Protein AF-A0A9D6MBE4-F1 (afdb_monomer_lite)

Radius of gyration: 19.75 Å; chains: 1; bounding box: 42×30×57 Å

pLDDT: mean 8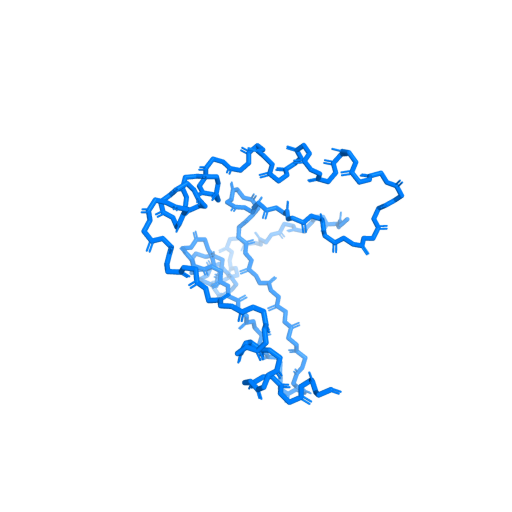3.2, std 11.36, range [54.0, 96.38]

Foldseek 3Di:
DDDDDDDPPPVVVVVVLVVQAPPWDWDADPVGDTDIDHDPVPDLDQDDDDDPDVVVSVVSQVVPPVNVVVVVVCVVVPDDDDPVVVCVVVVND

Sequence (93 aa):
MKTMTVSARAKTLNNLLKRARRTGLILQSADGQRFLLASLDDWEGFDVGAGDDFAREVELTVRNKKLMKFLAERRTHGKRVPLAKIKEQLGLN

Structure (mmCIF, N/CA/C/O backbone):
data_AF-A0A9D6MBE4-F1
#
_entry.id   AF-A0A9D6MBE4-F1
#
loop_
_atom_site.group_PDB
_atom_site.id
_atom_site.type_symbol
_atom_site.label_atom_id
_atom_site.label_alt_id
_atom_site.label_comp_id
_atom_site.label_asym_id
_atom_site.label_entity_id
_atom_site.label_seq_id
_atom_site.pdbx_PDB_ins_code
_atom_site.Cartn_x
_atom_site.Cartn_y
_atom_site.Cartn_z
_atom_site.occupancy
_atom_site.B_iso_or_equiv
_atom_site.auth_seq_id
_atom_site.auth_comp_id
_atom_site.auth_asym_id
_atom_site.auth_atom_id
_atom_site.pdbx_PDB_model_num
ATOM 1 N N . MET A 1 1 ? -10.697 11.280 -0.346 1.00 68.50 1 MET A N 1
ATOM 2 C CA . MET A 1 1 ? -10.874 10.159 0.611 1.00 68.50 1 MET A CA 1
ATOM 3 C C . MET A 1 1 ? -11.273 10.726 1.969 1.00 68.50 1 MET A C 1
ATOM 5 O O . MET A 1 1 ? -10.841 11.829 2.276 1.00 68.50 1 MET A O 1
ATOM 9 N N . LYS A 1 2 ? -12.110 10.031 2.753 1.00 81.38 2 LYS A N 1
ATOM 10 C CA . LYS A 1 2 ? -12.466 10.441 4.126 1.00 81.38 2 LYS A CA 1
ATOM 11 C C . LYS A 1 2 ? -11.652 9.625 5.130 1.00 81.38 2 LYS A C 1
ATOM 13 O O . LYS A 1 2 ? -11.579 8.407 4.993 1.00 81.38 2 LYS A O 1
ATOM 18 N N . THR A 1 3 ? -11.078 10.283 6.132 1.00 87.00 3 THR A N 1
ATOM 19 C CA . THR A 1 3 ? -10.339 9.615 7.212 1.00 87.00 3 THR A CA 1
ATOM 20 C C . THR A 1 3 ? -11.303 9.186 8.311 1.00 87.00 3 THR A C 1
ATOM 22 O O . THR A 1 3 ? -12.093 9.995 8.794 1.00 87.00 3 THR A O 1
ATOM 25 N N . MET A 1 4 ? -11.228 7.920 8.721 1.00 90.06 4 MET A N 1
ATOM 26 C CA . MET A 1 4 ? -11.969 7.389 9.865 1.00 90.06 4 MET A CA 1
ATOM 27 C C . MET A 1 4 ? -10.995 6.910 10.936 1.00 90.06 4 MET A C 1
ATOM 29 O O . MET A 1 4 ? -10.072 6.148 10.650 1.00 90.06 4 MET A O 1
ATOM 33 N N . THR A 1 5 ? -11.220 7.328 12.179 1.00 93.44 5 THR A N 1
ATOM 34 C CA . THR A 1 5 ? -10.389 6.908 13.309 1.00 93.44 5 THR A CA 1
ATOM 35 C C . THR A 1 5 ? -10.790 5.510 13.768 1.00 93.44 5 THR A C 1
ATOM 37 O O . THR A 1 5 ? -11.944 5.261 14.115 1.00 93.44 5 THR A O 1
ATOM 40 N N . VAL A 1 6 ? -9.826 4.592 13.809 1.00 92.31 6 VAL A N 1
ATOM 41 C CA . VAL A 1 6 ? -10.030 3.237 14.330 1.00 92.31 6 VAL A CA 1
ATOM 42 C C . VAL A 1 6 ? -9.811 3.224 15.841 1.00 92.31 6 VAL A C 1
ATOM 44 O O . VAL A 1 6 ? -8.781 3.671 16.341 1.00 92.31 6 VAL A O 1
ATOM 47 N N . SER A 1 7 ? -10.775 2.681 16.586 1.00 95.12 7 SER A N 1
ATOM 48 C CA . SER A 1 7 ? -10.657 2.517 18.038 1.00 95.12 7 SER A CA 1
ATOM 49 C C . SER A 1 7 ? -9.530 1.549 18.412 1.00 95.12 7 SER A C 1
ATOM 51 O O . SER A 1 7 ? -9.416 0.457 17.850 1.00 95.12 7 SER A O 1
ATOM 53 N N . ALA A 1 8 ? -8.767 1.872 19.460 1.00 92.06 8 ALA A N 1
ATOM 54 C CA . ALA A 1 8 ? -7.746 0.980 20.018 1.00 92.06 8 ALA A CA 1
ATOM 55 C C . ALA A 1 8 ? -8.317 -0.379 20.481 1.00 92.06 8 ALA A C 1
ATOM 57 O O . ALA A 1 8 ? -7.608 -1.387 20.494 1.00 92.06 8 ALA A O 1
ATOM 58 N N . ARG A 1 9 ? -9.617 -0.438 20.810 1.00 95.25 9 ARG A N 1
ATOM 59 C CA . ARG A 1 9 ? -10.298 -1.672 21.242 1.00 95.25 9 ARG A CA 1
ATOM 60 C C . ARG A 1 9 ? -10.601 -2.638 20.092 1.00 95.25 9 ARG A C 1
ATOM 62 O O . ARG A 1 9 ? -10.850 -3.814 20.347 1.00 95.25 9 ARG A O 1
ATOM 69 N N . ALA A 1 10 ? -10.543 -2.187 18.837 1.00 96.00 10 ALA A N 1
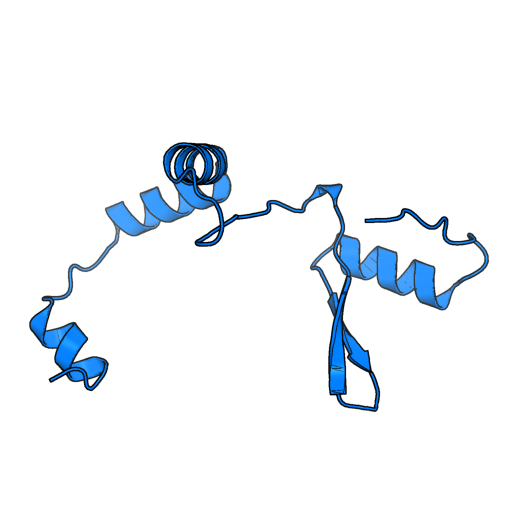ATOM 70 C CA . ALA A 1 10 ? -10.802 -3.015 17.660 1.00 96.00 10 ALA A CA 1
ATOM 71 C C . ALA A 1 10 ? -9.609 -3.940 17.350 1.00 96.00 10 ALA A C 1
ATOM 73 O O . ALA A 1 10 ? -8.862 -3.726 16.395 1.00 96.00 10 ALA A O 1
ATOM 74 N N . LYS A 1 11 ? -9.408 -4.975 18.178 1.00 95.25 11 LYS A N 1
ATOM 75 C CA . LYS A 1 11 ? -8.233 -5.869 18.127 1.00 95.25 11 LYS A CA 1
ATOM 76 C C . LYS A 1 11 ? -7.976 -6.443 16.730 1.00 95.25 11 LYS A C 1
ATOM 78 O O . LYS A 1 11 ? -6.843 -6.398 16.258 1.00 95.25 11 LYS A O 1
ATOM 83 N N . THR A 1 12 ? -9.018 -6.943 16.065 1.00 94.81 12 THR A N 1
ATOM 84 C CA . THR A 1 12 ? -8.914 -7.546 14.727 1.00 94.81 12 THR A CA 1
ATOM 85 C C . THR A 1 12 ? -8.414 -6.538 13.697 1.00 94.81 12 THR A C 1
ATOM 87 O O . THR A 1 12 ? -7.430 -6.802 13.009 1.00 94.81 12 THR A O 1
ATOM 90 N N . LEU A 1 13 ? -9.031 -5.355 13.644 1.00 93.50 13 LEU A N 1
ATOM 91 C CA . LEU A 1 13 ? -8.658 -4.316 12.687 1.00 93.50 13 LEU A CA 1
ATOM 92 C C . LEU A 1 13 ? -7.248 -3.782 12.967 1.00 93.50 13 LEU A C 1
ATOM 94 O O . LEU A 1 13 ? -6.439 -3.677 12.052 1.00 93.50 13 LEU A O 1
ATOM 98 N N . ASN A 1 14 ? -6.899 -3.559 14.235 1.00 95.12 14 ASN A N 1
ATOM 99 C CA . ASN A 1 14 ? -5.556 -3.119 14.618 1.00 95.12 14 ASN A CA 1
ATOM 100 C C . ASN A 1 14 ? -4.471 -4.155 14.275 1.00 95.12 14 ASN A C 1
ATOM 102 O O . ASN A 1 14 ? -3.362 -3.782 13.889 1.00 95.12 14 ASN A O 1
ATOM 106 N N . ASN A 1 15 ? -4.771 -5.453 14.362 1.00 94.31 15 ASN A N 1
ATOM 107 C CA . ASN A 1 15 ? -3.852 -6.498 13.908 1.00 94.31 15 ASN A CA 1
ATOM 108 C C . ASN A 1 15 ? -3.670 -6.494 12.383 1.00 94.31 15 ASN A C 1
ATOM 110 O O . ASN A 1 15 ? -2.543 -6.667 11.915 1.00 94.31 15 ASN A O 1
ATOM 114 N N . LEU A 1 16 ? -4.739 -6.264 11.613 1.00 94.31 16 LEU A N 1
ATOM 115 C CA . LEU A 1 16 ? -4.646 -6.105 10.159 1.00 94.31 16 LEU A CA 1
ATOM 116 C C . LEU A 1 16 ? -3.820 -4.870 9.783 1.00 94.31 16 LEU A C 1
ATOM 118 O O . LEU A 1 16 ? -2.910 -4.993 8.969 1.00 94.31 16 LEU A O 1
ATOM 122 N N . LEU A 1 17 ? -4.043 -3.725 10.436 1.00 93.31 17 LEU A N 1
ATOM 123 C CA . LEU A 1 17 ? -3.262 -2.500 10.216 1.00 93.31 17 LEU A CA 1
ATOM 124 C C . LEU A 1 17 ? -1.763 -2.718 10.481 1.00 93.31 17 LEU A C 1
ATOM 126 O O . LEU A 1 17 ? -0.924 -2.319 9.676 1.00 93.31 17 LEU A O 1
ATOM 130 N N . LYS A 1 18 ? -1.406 -3.425 11.563 1.00 93.12 18 LYS A N 1
ATOM 131 C CA . LYS A 1 18 ? -0.003 -3.774 11.863 1.00 93.12 18 LYS A CA 1
ATOM 132 C C . LYS A 1 18 ? 0.645 -4.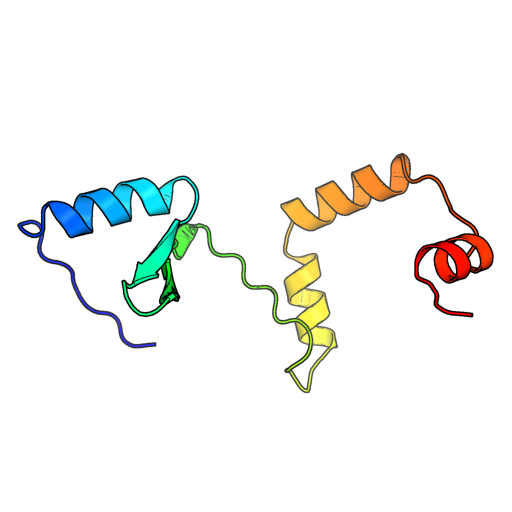634 10.776 1.00 93.12 18 LYS A C 1
ATOM 134 O O . LYS A 1 18 ? 1.831 -4.466 10.500 1.00 93.12 18 LYS A O 1
ATOM 139 N N . ARG A 1 19 ? -0.106 -5.570 10.187 1.00 92.50 19 ARG A N 1
ATOM 140 C CA . ARG A 1 19 ? 0.370 -6.422 9.085 1.00 92.50 19 ARG A CA 1
ATOM 141 C C . ARG A 1 19 ? 0.490 -5.626 7.782 1.00 92.50 19 ARG A C 1
ATOM 143 O O . ARG A 1 19 ? 1.534 -5.690 7.137 1.00 92.50 19 ARG A O 1
ATOM 150 N N . ALA A 1 20 ? -0.520 -4.819 7.459 1.00 91.44 20 ALA A N 1
ATOM 151 C CA . ALA A 1 20 ? -0.541 -3.940 6.292 1.00 91.44 20 ALA A CA 1
ATOM 152 C C . ALA A 1 20 ? 0.625 -2.948 6.276 1.00 91.44 20 ALA A C 1
ATOM 154 O O . ALA A 1 20 ? 1.206 -2.722 5.220 1.00 91.44 20 ALA A O 1
ATOM 155 N N . ARG A 1 21 ? 1.044 -2.440 7.443 1.00 88.44 21 ARG A N 1
ATOM 156 C CA . ARG A 1 21 ? 2.223 -1.567 7.560 1.00 88.44 21 ARG A CA 1
ATOM 157 C C . ARG A 1 21 ? 3.535 -2.223 7.109 1.00 88.44 21 ARG A C 1
ATOM 159 O O . ARG A 1 21 ? 4.501 -1.522 6.872 1.00 88.44 21 ARG A O 1
ATOM 166 N N . ARG A 1 22 ? 3.613 -3.557 7.039 1.00 86.75 22 ARG A N 1
ATOM 167 C CA . ARG A 1 22 ? 4.845 -4.261 6.641 1.00 86.75 22 ARG A CA 1
ATOM 168 C C . ARG A 1 22 ? 4.909 -4.567 5.150 1.00 86.75 22 ARG A C 1
ATOM 170 O O . ARG A 1 22 ? 5.993 -4.530 4.588 1.00 86.75 22 ARG A O 1
ATOM 177 N N . THR A 1 23 ? 3.789 -4.958 4.542 1.00 82.12 23 THR A N 1
ATOM 178 C CA . THR A 1 23 ? 3.786 -5.536 3.180 1.00 82.12 23 THR A CA 1
ATOM 179 C C . THR A 1 23 ? 2.566 -5.163 2.328 1.00 82.12 23 THR A C 1
ATOM 181 O O . THR A 1 23 ? 2.466 -5.626 1.197 1.00 82.12 23 THR A O 1
ATOM 184 N N . GLY A 1 24 ? 1.652 -4.314 2.820 1.00 87.69 24 GLY A N 1
ATOM 185 C CA . GLY A 1 24 ? 0.330 -4.137 2.209 1.00 87.69 24 GLY A CA 1
ATOM 186 C C . GLY A 1 24 ? -0.510 -5.422 2.282 1.00 87.69 24 GLY A C 1
ATOM 187 O O . GLY A 1 24 ? 0.011 -6.524 2.422 1.00 87.69 24 GLY A O 1
ATOM 188 N N . LEU A 1 25 ? -1.835 -5.306 2.253 1.00 91.62 25 LEU A N 1
ATOM 189 C CA . LEU A 1 25 ? -2.742 -6.456 2.263 1.00 91.62 25 LEU A CA 1
ATOM 190 C C . LEU A 1 25 ? -3.845 -6.266 1.228 1.00 91.62 25 LEU A C 1
ATOM 192 O O . LEU A 1 25 ? -4.494 -5.223 1.205 1.00 91.62 25 LEU A O 1
ATOM 196 N N . ILE A 1 26 ? -4.111 -7.305 0.439 1.00 94.06 26 ILE A N 1
ATOM 197 C CA . ILE A 1 26 ? -5.344 -7.408 -0.342 1.00 94.06 26 ILE A CA 1
ATOM 198 C C . ILE A 1 26 ? -6.345 -8.199 0.500 1.00 94.06 26 ILE A C 1
ATOM 200 O O . ILE A 1 26 ? -6.128 -9.373 0.799 1.00 94.06 26 ILE A O 1
ATOM 204 N N . LEU A 1 27 ? -7.427 -7.546 0.909 1.00 93.75 27 LEU A N 1
ATOM 205 C CA . LEU A 1 27 ? -8.542 -8.163 1.616 1.00 93.75 27 LEU A CA 1
ATOM 206 C C . LEU A 1 27 ? -9.606 -8.535 0.590 1.00 93.75 27 LEU A C 1
ATOM 208 O O . LEU A 1 27 ? -10.075 -7.665 -0.136 1.00 93.75 27 LEU A O 1
ATOM 212 N N . GLN A 1 28 ? -9.984 -9.808 0.529 1.00 95.88 28 GLN A N 1
ATOM 213 C CA . GLN A 1 28 ? -11.082 -10.269 -0.315 1.00 95.88 28 GLN A CA 1
ATOM 214 C C . GLN A 1 28 ? -12.285 -10.600 0.570 1.00 95.88 28 GLN A C 1
ATOM 216 O O . GLN A 1 28 ? -12.156 -11.380 1.515 1.00 95.88 28 GLN A O 1
ATOM 221 N N . SER A 1 29 ? -13.435 -9.994 0.296 1.00 94.81 29 SER A N 1
ATOM 222 C CA . SER A 1 29 ? -14.700 -10.342 0.944 1.00 94.81 29 SER A CA 1
ATOM 223 C C . SER A 1 29 ? -15.252 -11.662 0.401 1.00 94.81 29 SER A C 1
ATOM 225 O O . SER A 1 29 ? -14.791 -12.193 -0.611 1.00 94.81 29 SER A O 1
ATOM 227 N N . ALA A 1 30 ? -16.241 -12.221 1.101 1.00 96.25 30 ALA A N 1
ATOM 228 C CA . ALA A 1 30 ? -16.840 -13.508 0.747 1.00 96.25 30 ALA A CA 1
ATOM 229 C C . ALA A 1 30 ? -17.533 -13.504 -0.631 1.00 96.25 30 ALA A C 1
ATOM 231 O O . ALA A 1 30 ? -17.613 -14.544 -1.275 1.00 96.25 30 ALA A O 1
ATOM 232 N N . ASP A 1 31 ? -17.987 -12.340 -1.093 1.00 95.44 31 ASP A N 1
ATOM 233 C CA . ASP A 1 31 ? -18.557 -12.110 -2.427 1.00 95.44 31 ASP A CA 1
ATOM 234 C C . ASP A 1 31 ? -17.492 -11.872 -3.519 1.00 95.44 31 ASP A C 1
ATOM 236 O O . ASP A 1 31 ? -17.823 -11.660 -4.682 1.00 95.44 31 ASP A O 1
ATOM 240 N N . GLY A 1 32 ? -16.205 -11.918 -3.161 1.00 94.75 32 GLY A N 1
ATOM 241 C CA . GLY A 1 32 ? -15.088 -11.780 -4.090 1.00 94.75 32 GLY A CA 1
ATOM 242 C C . GLY A 1 32 ? -14.583 -10.352 -4.296 1.00 94.75 32 GLY A C 1
ATOM 243 O O . GLY A 1 32 ? -13.571 -10.182 -4.982 1.00 94.75 32 GLY A O 1
ATOM 244 N N . GLN A 1 33 ? -15.204 -9.330 -3.695 1.00 96.38 33 GLN A N 1
ATOM 245 C CA . GLN A 1 33 ? -14.703 -7.958 -3.807 1.00 96.38 33 GLN A CA 1
ATOM 246 C C . GLN A 1 33 ? -13.342 -7.813 -3.109 1.00 96.38 33 GLN A C 1
ATOM 248 O O . GLN A 1 33 ? -13.112 -8.341 -2.022 1.00 96.38 33 GLN A O 1
ATOM 253 N N . ARG A 1 34 ? -12.405 -7.105 -3.751 1.00 94.81 34 ARG A N 1
ATOM 254 C CA . ARG A 1 34 ? -11.034 -6.921 -3.254 1.00 94.81 34 ARG A CA 1
ATOM 255 C C . ARG A 1 34 ? -10.795 -5.484 -2.811 1.00 94.81 34 ARG A C 1
ATOM 257 O O . ARG A 1 34 ? -11.116 -4.545 -3.532 1.00 94.81 34 ARG A O 1
ATOM 264 N N . PHE A 1 35 ? -10.161 -5.332 -1.655 1.00 92.88 35 PHE A N 1
ATOM 265 C CA . PHE A 1 35 ? -9.795 -4.060 -1.042 1.00 92.88 35 PHE A CA 1
ATOM 266 C C . PHE A 1 35 ? -8.298 -4.042 -0.747 1.00 92.88 35 PHE A C 1
ATOM 268 O O . PHE A 1 35 ? -7.744 -5.041 -0.292 1.00 92.88 35 PHE A O 1
ATOM 275 N N . LEU A 1 36 ? -7.646 -2.902 -0.961 1.00 89.88 36 LEU A N 1
ATOM 276 C CA . LEU A 1 36 ? -6.248 -2.706 -0.591 1.00 89.88 36 LEU A CA 1
ATOM 277 C C . LEU A 1 36 ? -6.167 -1.995 0.761 1.00 89.88 36 LEU A C 1
ATOM 279 O O . LEU A 1 36 ? -6.654 -0.877 0.916 1.00 89.88 36 LEU A O 1
ATOM 283 N N . LEU A 1 37 ? -5.521 -2.640 1.727 1.00 91.88 37 LEU A N 1
ATOM 284 C CA . LEU A 1 37 ? -5.121 -2.031 2.986 1.00 91.88 37 LEU A CA 1
ATOM 285 C C . LEU A 1 37 ? -3.605 -1.852 2.979 1.00 91.88 37 LEU A C 1
ATOM 287 O O . LEU A 1 37 ? -2.854 -2.820 3.087 1.00 91.88 37 LEU A O 1
ATOM 291 N N . ALA A 1 38 ? -3.155 -0.609 2.870 1.00 89.19 38 ALA A N 1
ATOM 292 C CA . ALA A 1 38 ? -1.744 -0.255 2.882 1.00 89.19 38 ALA A CA 1
ATOM 293 C C . ALA A 1 38 ? -1.520 0.982 3.755 1.00 89.19 38 ALA A C 1
ATOM 295 O O . ALA A 1 38 ? -2.427 1.796 3.941 1.00 89.19 38 ALA A O 1
ATOM 296 N N . SER A 1 39 ? -0.316 1.097 4.316 1.00 87.62 39 SER A N 1
ATOM 297 C CA . SER A 1 39 ? 0.095 2.330 4.985 1.00 87.62 39 SER A CA 1
ATOM 298 C C . SER A 1 39 ? 0.226 3.440 3.952 1.00 87.62 39 SER A C 1
ATOM 300 O O . SER A 1 39 ? 0.803 3.211 2.891 1.00 87.62 39 SER A O 1
ATOM 302 N N . LEU A 1 40 ? -0.269 4.633 4.273 1.00 84.00 40 LEU A N 1
ATOM 303 C CA . LEU A 1 40 ? -0.021 5.813 3.447 1.00 84.00 40 LEU A CA 1
ATOM 304 C C . LEU A 1 40 ? 1.407 6.348 3.619 1.00 84.00 40 LEU A C 1
ATOM 306 O O . LEU A 1 40 ? 1.897 7.011 2.715 1.00 84.00 40 LEU A O 1
ATO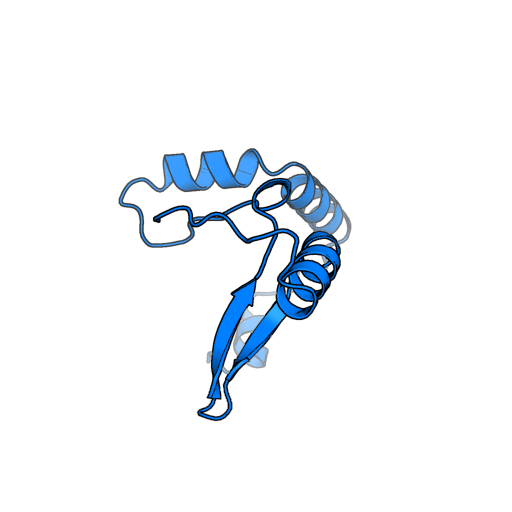M 310 N N . ASP A 1 41 ? 2.085 6.016 4.723 1.00 81.06 41 ASP A N 1
ATOM 311 C CA . ASP A 1 41 ? 3.461 6.467 4.984 1.00 81.06 41 ASP A CA 1
ATOM 312 C C . ASP A 1 41 ? 4.462 5.935 3.941 1.00 81.06 41 ASP A C 1
ATOM 314 O O . ASP A 1 41 ? 5.435 6.607 3.616 1.00 81.06 41 ASP A O 1
ATOM 318 N N . ASP A 1 42 ? 4.198 4.741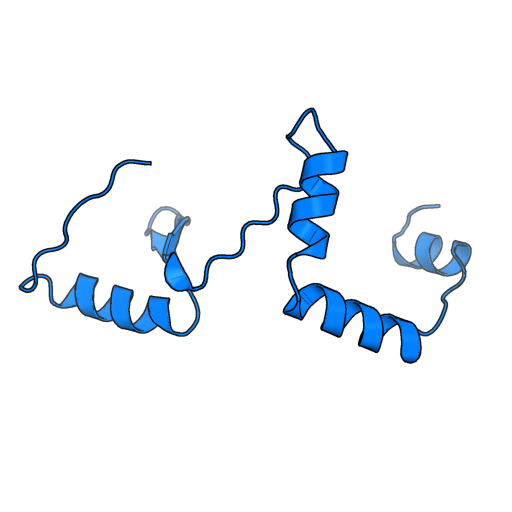 3.398 1.00 67.06 42 ASP A N 1
ATOM 319 C CA . ASP A 1 42 ? 5.032 4.069 2.391 1.00 67.06 42 ASP A CA 1
ATOM 320 C C . ASP A 1 42 ? 4.368 4.037 1.002 1.00 67.06 42 ASP A C 1
ATOM 322 O O . ASP A 1 42 ? 4.868 3.383 0.083 1.00 67.06 42 ASP A O 1
ATOM 326 N N . TRP A 1 43 ? 3.211 4.691 0.840 1.00 72.44 43 TRP A N 1
ATOM 327 C CA . TRP A 1 43 ? 2.480 4.684 -0.422 1.00 72.44 43 TRP A CA 1
ATOM 328 C C . TRP A 1 43 ? 3.121 5.665 -1.404 1.00 72.44 43 TRP A C 1
ATOM 330 O O . TRP A 1 43 ? 2.967 6.880 -1.296 1.00 72.44 43 TRP A O 1
ATOM 340 N N . GLU A 1 44 ? 3.773 5.126 -2.429 1.00 66.75 44 GLU A N 1
ATOM 341 C CA . GLU A 1 44 ? 4.207 5.881 -3.602 1.00 66.75 44 GLU A CA 1
ATOM 342 C C . GLU A 1 44 ? 3.212 5.609 -4.736 1.00 66.75 44 GLU A C 1
ATOM 344 O O . GLU A 1 44 ? 3.188 4.531 -5.329 1.00 66.75 44 GLU A O 1
ATOM 349 N N . GLY A 1 45 ? 2.324 6.573 -4.988 1.00 62.41 45 GLY A N 1
ATOM 350 C CA . GLY A 1 45 ? 1.365 6.495 -6.084 1.00 62.41 45 GLY A CA 1
ATOM 351 C C . GLY A 1 45 ? 2.052 6.812 -7.406 1.00 62.41 45 GLY A C 1
ATOM 352 O O . GLY A 1 45 ? 2.731 7.831 -7.516 1.00 62.41 45 GLY A O 1
ATOM 353 N N . PHE A 1 46 ? 1.850 5.958 -8.402 1.00 58.03 46 PHE A N 1
ATOM 354 C CA . PHE A 1 46 ? 2.175 6.258 -9.789 1.00 58.03 46 PHE A CA 1
ATOM 355 C C . PHE A 1 46 ? 0.857 6.513 -10.498 1.00 58.03 46 PHE A C 1
ATOM 357 O O . PHE A 1 46 ? 0.064 5.587 -10.669 1.00 58.03 46 PHE A O 1
ATOM 364 N N . ASP A 1 47 ? 0.602 7.768 -10.846 1.00 55.94 47 ASP A N 1
ATOM 365 C CA . ASP A 1 47 ? -0.466 8.077 -11.787 1.00 55.94 47 ASP A CA 1
ATOM 366 C C . ASP A 1 47 ? 0.077 7.722 -13.169 1.00 55.94 47 ASP A C 1
ATOM 368 O O . ASP A 1 47 ? 1.086 8.279 -13.603 1.00 55.94 47 ASP A O 1
ATOM 372 N N . VAL A 1 48 ? -0.502 6.702 -13.797 1.00 55.62 48 VAL A N 1
ATOM 373 C CA . VAL A 1 48 ? -0.102 6.274 -15.137 1.00 55.62 48 VAL A CA 1
ATOM 374 C C . VAL A 1 48 ? -1.367 6.203 -15.977 1.00 55.62 48 VAL A C 1
ATOM 376 O O . VAL A 1 48 ? -2.117 5.230 -15.889 1.00 55.62 48 VAL A O 1
ATOM 379 N N . GLY A 1 49 ? -1.598 7.236 -16.790 1.00 54.00 49 GLY A N 1
ATOM 380 C CA . GLY A 1 49 ? -2.560 7.172 -17.890 1.00 54.00 49 GLY A CA 1
ATOM 381 C C . GLY A 1 49 ? -3.973 7.684 -17.610 1.00 54.00 49 GLY A C 1
ATOM 382 O O . GLY A 1 49 ? -4.908 7.185 -18.234 1.00 54.00 49 GLY A O 1
ATOM 383 N N . ALA A 1 50 ? -4.150 8.673 -16.730 1.00 54.94 50 ALA A N 1
ATOM 384 C CA . ALA A 1 50 ? -5.444 9.355 -16.582 1.00 54.94 50 ALA A CA 1
ATOM 385 C C . ALA A 1 50 ? -5.356 10.885 -16.425 1.00 54.94 50 ALA A C 1
ATOM 387 O O . ALA A 1 50 ? -6.398 11.541 -16.417 1.00 54.94 50 ALA A O 1
ATOM 388 N N . GLY A 1 51 ? -4.156 11.463 -16.298 1.00 57.47 51 GLY A N 1
ATOM 389 C CA . GLY A 1 51 ? -3.980 12.910 -16.220 1.00 57.47 51 GLY A CA 1
ATOM 390 C C . GLY A 1 51 ? -3.744 13.542 -17.592 1.00 57.47 51 GLY A C 1
ATOM 391 O O . GLY A 1 51 ? -2.963 13.033 -18.390 1.00 57.47 51 GLY A O 1
ATOM 392 N N . ASP A 1 52 ? -4.339 14.711 -17.836 1.00 66.44 52 ASP A N 1
ATOM 393 C CA . ASP A 1 52 ? -4.070 15.525 -19.038 1.00 66.44 52 ASP A CA 1
ATOM 394 C C . ASP A 1 52 ? -2.633 16.107 -19.073 1.00 66.44 52 ASP A C 1
ATOM 396 O O . ASP A 1 52 ? -2.235 16.738 -20.052 1.00 66.44 52 ASP A O 1
ATOM 400 N N . ASP A 1 53 ? -1.836 15.906 -18.014 1.00 73.56 53 ASP A N 1
ATOM 401 C CA . ASP A 1 53 ? -0.478 16.439 -17.862 1.00 73.56 53 ASP A CA 1
ATOM 402 C C . ASP A 1 53 ? 0.559 15.321 -17.673 1.00 73.56 53 ASP A C 1
ATOM 404 O O . ASP A 1 53 ? 0.986 14.982 -16.564 1.00 73.56 53 ASP A O 1
ATOM 408 N N . PHE A 1 54 ? 1.011 14.779 -18.802 1.00 73.06 54 PHE A N 1
ATOM 409 C CA . PHE A 1 54 ? 2.072 13.775 -18.855 1.00 73.06 54 PHE A CA 1
ATOM 410 C C . PHE A 1 54 ? 3.402 14.272 -18.261 1.00 73.06 54 PHE A C 1
ATOM 412 O O . PHE A 1 54 ? 4.171 13.477 -17.720 1.00 73.06 54 PHE A O 1
ATOM 419 N N . ALA A 1 55 ? 3.700 15.577 -18.319 1.00 77.50 55 ALA A N 1
ATOM 420 C CA . ALA A 1 55 ? 4.946 16.106 -17.763 1.00 77.50 55 ALA A CA 1
ATOM 421 C C . ALA A 1 55 ? 4.965 15.965 -16.235 1.00 77.50 55 ALA A C 1
ATOM 423 O O . ALA A 1 55 ? 5.981 15.573 -15.654 1.00 77.50 55 ALA A O 1
ATOM 424 N N . ARG A 1 56 ? 3.817 16.197 -15.594 1.00 73.00 56 ARG A N 1
ATOM 425 C CA . ARG A 1 56 ? 3.631 15.958 -14.162 1.00 73.00 56 ARG A CA 1
ATOM 426 C C . ARG A 1 56 ? 3.710 14.474 -13.797 1.00 73.00 56 ARG A C 1
ATOM 428 O O . ARG A 1 56 ? 4.325 14.140 -12.784 1.00 73.00 56 ARG A O 1
ATOM 435 N N . GLU A 1 57 ? 3.151 13.580 -14.612 1.00 69.06 57 GLU A N 1
ATOM 436 C CA . GLU A 1 57 ? 3.274 12.123 -14.413 1.00 69.06 57 GLU A CA 1
ATOM 437 C C . GLU A 1 57 ? 4.744 11.665 -14.480 1.00 69.06 57 GLU A C 1
ATOM 439 O O . GLU A 1 57 ? 5.223 10.906 -13.625 1.00 69.06 57 GLU A O 1
ATOM 444 N N . VAL A 1 58 ? 5.497 12.185 -15.455 1.00 74.56 58 VAL A N 1
ATOM 445 C CA . VAL A 1 58 ? 6.938 11.935 -15.595 1.00 74.56 58 VAL A CA 1
ATOM 446 C C . VAL A 1 58 ? 7.702 12.465 -14.384 1.00 74.56 58 VAL A C 1
ATOM 448 O O . VAL A 1 58 ? 8.548 11.752 -13.842 1.00 74.56 58 VAL A O 1
ATOM 451 N N . GLU A 1 59 ? 7.399 13.676 -13.914 1.00 79.12 59 GLU A N 1
ATOM 452 C CA . GLU A 1 59 ? 8.058 14.256 -12.743 1.00 79.12 59 GLU A CA 1
ATOM 453 C C . GLU A 1 59 ? 7.851 13.397 -11.485 1.00 79.12 59 GLU A C 1
ATOM 455 O O . GLU A 1 59 ? 8.813 13.087 -10.773 1.00 79.12 59 GLU A O 1
ATOM 460 N N . LEU A 1 60 ? 6.614 12.966 -11.224 1.00 74.25 60 LEU A N 1
ATOM 461 C CA . LEU A 1 60 ? 6.290 12.099 -10.089 1.00 74.25 60 LEU A CA 1
ATOM 462 C C . LEU A 1 60 ? 7.015 10.751 -10.184 1.00 74.25 60 LEU A C 1
ATOM 464 O O . LEU A 1 60 ? 7.582 10.281 -9.195 1.00 74.25 60 LEU A O 1
ATOM 468 N N . THR A 1 61 ? 7.071 10.174 -11.384 1.00 74.62 61 THR A N 1
ATOM 469 C CA . THR A 1 61 ? 7.769 8.909 -11.642 1.00 74.62 61 THR A CA 1
ATOM 470 C C . THR A 1 61 ? 9.278 9.034 -11.407 1.00 74.62 61 THR A C 1
ATOM 472 O O . THR A 1 61 ? 9.877 8.171 -10.763 1.00 74.62 61 THR A O 1
ATOM 475 N N . VAL A 1 62 ? 9.906 10.125 -11.863 1.00 79.88 62 VAL A N 1
ATOM 476 C CA . VAL A 1 62 ? 11.352 10.377 -11.697 1.00 79.88 62 VAL A CA 1
ATOM 477 C C . VAL A 1 62 ? 11.733 10.625 -10.235 1.00 79.88 62 VAL A C 1
ATOM 479 O O . VAL A 1 62 ? 12.825 10.244 -9.806 1.00 79.88 62 VAL A O 1
ATOM 482 N N . ARG A 1 63 ? 10.841 11.221 -9.434 1.00 81.06 63 ARG A N 1
ATOM 483 C CA . ARG A 1 63 ? 11.072 11.430 -7.993 1.00 81.06 63 ARG A CA 1
ATOM 484 C C . ARG A 1 63 ? 11.166 10.118 -7.208 1.00 81.06 63 ARG A C 1
ATOM 486 O O . ARG A 1 63 ? 11.754 10.105 -6.123 1.00 81.06 63 ARG A O 1
ATOM 493 N N . ASN A 1 64 ? 10.661 9.009 -7.750 1.00 80.88 64 ASN A N 1
ATOM 494 C CA . ASN A 1 64 ? 10.776 7.703 -7.118 1.00 80.88 64 ASN A CA 1
ATOM 495 C C . ASN A 1 64 ? 12.205 7.140 -7.232 1.00 80.88 64 ASN A C 1
ATOM 497 O O . ASN A 1 64 ? 12.568 6.443 -8.182 1.00 80.88 64 ASN A O 1
ATOM 501 N N . LYS A 1 65 ? 13.032 7.405 -6.215 1.00 83.62 65 LYS A N 1
ATOM 502 C CA . LYS A 1 65 ? 14.443 6.984 -6.191 1.00 83.62 65 LYS A CA 1
ATOM 503 C C . LYS A 1 65 ? 14.622 5.465 -6.256 1.00 83.62 65 LYS A C 1
ATOM 505 O O . LYS A 1 65 ? 15.599 5.006 -6.845 1.00 83.62 65 LYS A O 1
ATOM 510 N N . LYS A 1 66 ? 13.708 4.685 -5.663 1.00 82.00 66 LYS A N 1
ATOM 511 C CA . LYS A 1 66 ? 13.775 3.213 -5.680 1.00 82.00 66 LYS A CA 1
ATOM 512 C C . LYS A 1 66 ? 13.538 2.685 -7.091 1.00 82.00 66 LYS A C 1
ATOM 514 O O . LYS A 1 66 ? 14.337 1.885 -7.576 1.00 82.00 66 LYS A O 1
ATOM 519 N N . LEU A 1 67 ? 12.502 3.185 -7.765 1.00 81.00 67 LEU A N 1
ATOM 520 C CA . LEU A 1 67 ? 12.214 2.863 -9.159 1.00 81.00 67 LEU A CA 1
ATOM 521 C C . LEU A 1 67 ? 13.368 3.289 -10.068 1.00 81.00 67 LEU A C 1
ATOM 523 O O . LEU A 1 67 ? 13.850 2.477 -10.850 1.00 81.00 67 LEU A O 1
ATOM 527 N N . MET A 1 68 ? 13.860 4.523 -9.941 1.00 87.12 68 MET A N 1
ATOM 528 C CA . MET A 1 68 ? 14.951 5.014 -10.787 1.00 87.12 68 MET A CA 1
ATOM 529 C C . MET A 1 68 ? 16.241 4.214 -10.595 1.00 87.12 68 MET A C 1
ATOM 531 O O . MET A 1 68 ? 16.915 3.903 -11.577 1.00 87.12 68 MET A O 1
ATOM 535 N N . LYS A 1 69 ? 16.557 3.807 -9.358 1.00 87.38 69 LYS A N 1
ATOM 536 C CA . LYS A 1 69 ? 17.684 2.909 -9.075 1.00 87.38 69 LYS A CA 1
ATOM 537 C C . LYS A 1 69 ? 17.489 1.542 -9.737 1.00 87.38 69 LYS A C 1
ATOM 539 O O . LYS A 1 69 ? 18.377 1.089 -10.453 1.00 87.38 69 LYS A O 1
ATOM 544 N N . PHE A 1 70 ? 16.316 0.931 -9.570 1.00 85.62 70 PHE A N 1
ATOM 545 C CA . PHE A 1 70 ? 15.983 -0.342 -10.211 1.00 85.62 70 PHE A CA 1
ATOM 546 C C . PHE A 1 70 ? 16.064 -0.260 -11.745 1.00 85.62 70 PHE A C 1
ATOM 548 O O . PHE A 1 70 ? 16.614 -1.148 -12.393 1.00 85.62 70 PHE A O 1
ATOM 555 N N . LEU A 1 71 ? 15.559 0.820 -12.349 1.00 84.94 71 LEU A N 1
ATOM 556 C CA . LEU A 1 71 ? 15.624 1.040 -13.795 1.00 84.94 71 LEU A CA 1
ATOM 557 C C . LEU A 1 71 ? 17.061 1.253 -14.284 1.00 84.94 71 LEU A C 1
ATOM 559 O O . LEU A 1 71 ? 17.408 0.762 -15.360 1.00 84.94 71 LEU A O 1
ATOM 563 N N . ALA A 1 72 ? 17.903 1.939 -13.507 1.00 84.94 72 ALA A N 1
ATOM 564 C CA . ALA A 1 72 ? 19.321 2.099 -13.815 1.00 84.94 72 ALA A CA 1
ATOM 565 C C . ALA A 1 72 ? 20.057 0.747 -13.795 1.00 84.94 72 ALA A C 1
ATOM 567 O O . ALA A 1 72 ? 20.740 0.422 -14.765 1.00 84.94 72 ALA A O 1
ATOM 568 N N . GLU A 1 73 ? 19.840 -0.070 -12.760 1.00 85.12 73 GLU A N 1
ATOM 569 C CA . GLU A 1 73 ? 20.389 -1.432 -12.645 1.00 85.12 73 GLU A CA 1
ATOM 570 C C . GLU A 1 73 ? 19.888 -2.350 -13.772 1.00 85.12 73 GLU A C 1
ATOM 572 O O . GLU A 1 73 ? 20.648 -3.103 -14.386 1.00 85.12 73 GLU A O 1
ATOM 577 N N . ARG A 1 74 ? 18.598 -2.252 -14.117 1.00 82.19 74 ARG A N 1
ATOM 578 C CA . ARG A 1 74 ? 18.021 -2.978 -15.253 1.00 82.19 74 ARG A CA 1
ATOM 579 C C . ARG A 1 74 ? 18.654 -2.546 -16.575 1.00 82.19 74 ARG A C 1
ATOM 581 O O . ARG A 1 74 ? 18.853 -3.386 -17.449 1.00 82.19 74 ARG A O 1
ATOM 588 N N . ARG A 1 75 ? 18.953 -1.256 -16.754 1.00 77.88 75 ARG A N 1
ATOM 589 C CA . ARG A 1 75 ? 19.564 -0.727 -17.982 1.00 77.88 75 ARG A CA 1
ATOM 590 C C . ARG A 1 75 ? 21.003 -1.210 -18.151 1.00 77.88 75 ARG A C 1
ATOM 592 O O . ARG A 1 75 ? 21.385 -1.515 -19.277 1.00 77.88 75 ARG A O 1
ATOM 599 N N . THR A 1 76 ? 21.782 -1.303 -17.075 1.00 70.19 76 THR A N 1
ATOM 600 C CA . THR A 1 76 ? 23.177 -1.772 -17.129 1.00 70.19 76 THR A CA 1
ATOM 601 C C . THR A 1 76 ? 23.299 -3.272 -17.406 1.00 70.19 76 THR A C 1
ATOM 603 O O . THR A 1 76 ? 24.265 -3.685 -18.039 1.00 70.19 76 THR A O 1
ATOM 606 N N . HIS A 1 77 ? 22.308 -4.081 -17.016 1.00 66.75 77 HIS A N 1
ATOM 607 C CA . HIS A 1 77 ? 22.300 -5.539 -17.235 1.00 66.75 77 HIS A CA 1
ATOM 608 C C . HIS A 1 77 ? 21.275 -6.023 -18.278 1.00 66.75 77 HIS A C 1
ATOM 610 O O . HIS A 1 77 ? 21.057 -7.225 -18.449 1.00 66.75 77 HIS A O 1
ATOM 616 N N . GLY A 1 78 ? 20.619 -5.100 -18.981 1.00 69.44 78 GLY A N 1
ATOM 617 C CA . GLY A 1 78 ? 19.499 -5.405 -19.862 1.00 69.44 78 GLY A CA 1
ATOM 618 C C . GLY A 1 78 ? 19.932 -6.084 -21.159 1.00 69.44 78 GLY A C 1
ATOM 619 O O . GLY A 1 78 ? 20.518 -5.449 -22.036 1.00 69.44 78 GLY A O 1
ATOM 620 N N . LYS A 1 79 ? 19.565 -7.359 -21.340 1.00 74.94 79 LYS A N 1
ATOM 621 C CA . LYS A 1 79 ? 19.614 -8.007 -22.658 1.00 74.94 79 LYS A CA 1
ATOM 622 C C . LYS A 1 79 ? 18.651 -7.281 -23.600 1.00 74.94 79 LYS A C 1
ATOM 624 O O . LYS A 1 79 ? 17.443 -7.272 -23.374 1.00 74.94 79 LYS A O 1
ATOM 629 N N . ARG A 1 80 ? 19.183 -6.678 -24.664 1.00 80.69 80 ARG A N 1
ATOM 630 C CA . ARG A 1 80 ? 18.369 -6.121 -25.749 1.00 80.69 80 ARG A CA 1
ATOM 631 C C . ARG A 1 80 ? 17.775 -7.273 -26.552 1.00 80.69 80 ARG A C 1
ATOM 633 O O . ARG A 1 80 ? 18.513 -8.089 -27.095 1.00 80.69 80 ARG A O 1
ATOM 640 N N . VAL A 1 81 ? 16.449 -7.336 -26.616 1.00 83.00 81 VAL A N 1
ATOM 641 C CA . VAL A 1 81 ? 15.731 -8.306 -27.447 1.00 83.00 81 VAL A CA 1
ATOM 642 C C . VAL A 1 81 ? 15.210 -7.573 -28.685 1.00 83.00 81 VAL A C 1
ATOM 644 O O . VAL A 1 81 ? 14.596 -6.517 -28.529 1.00 83.00 81 VAL A O 1
ATOM 647 N N . PRO A 1 82 ? 15.461 -8.078 -29.905 1.00 90.00 82 PRO A N 1
ATOM 648 C CA . PRO A 1 82 ? 14.910 -7.486 -31.118 1.00 90.00 82 PRO A CA 1
ATOM 649 C C . PRO A 1 82 ? 13.382 -7.413 -31.068 1.00 90.00 82 PRO A C 1
ATOM 651 O O . PRO A 1 82 ? 12.727 -8.358 -30.627 1.00 90.00 82 PRO A O 1
ATOM 654 N N . LEU A 1 83 ? 12.814 -6.314 -31.573 1.00 88.31 83 LEU A N 1
ATOM 655 C CA . LEU A 1 83 ? 11.367 -6.078 -31.553 1.00 88.31 83 LEU A CA 1
ATOM 65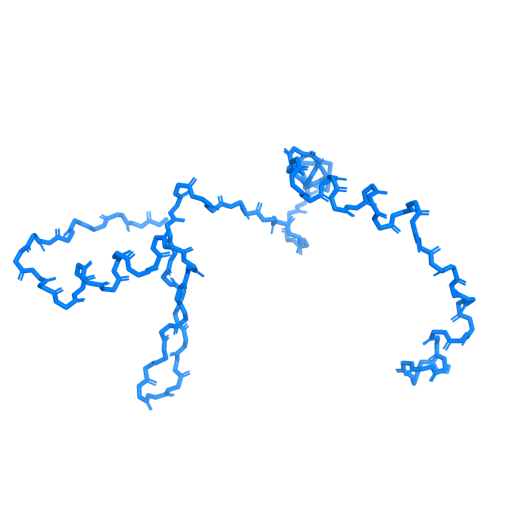6 C C . LEU A 1 83 ? 10.577 -7.203 -32.239 1.00 88.31 83 LEU A C 1
ATOM 658 O O . LEU A 1 83 ? 9.536 -7.604 -31.733 1.00 88.31 83 LEU A O 1
ATOM 662 N N . ALA A 1 84 ? 11.097 -7.747 -33.344 1.00 90.44 84 ALA A N 1
ATOM 663 C CA . ALA A 1 84 ? 10.474 -8.858 -34.066 1.00 90.44 84 ALA A CA 1
ATOM 664 C C . ALA A 1 84 ? 10.288 -10.102 -33.179 1.00 90.44 84 ALA A C 1
ATOM 666 O O . ALA A 1 84 ? 9.220 -10.701 -33.167 1.00 90.44 84 ALA A O 1
ATOM 667 N N . LYS A 1 85 ? 11.292 -10.426 -32.356 1.00 89.62 85 LYS A N 1
ATOM 668 C CA . LYS A 1 85 ? 11.243 -11.567 -31.435 1.00 89.62 85 LYS A CA 1
ATOM 669 C C . LYS A 1 85 ? 10.230 -11.359 -30.305 1.00 89.62 85 LYS A C 1
ATOM 671 O O . LYS A 1 85 ? 9.589 -12.307 -29.876 1.00 89.62 85 LYS A O 1
ATOM 676 N N . ILE A 1 86 ? 10.070 -10.123 -29.826 1.00 90.06 86 ILE A N 1
ATOM 677 C CA . ILE A 1 86 ? 9.051 -9.786 -28.819 1.00 90.06 86 ILE A CA 1
ATOM 678 C C . ILE A 1 86 ? 7.643 -9.879 -29.413 1.00 90.06 86 ILE A C 1
ATOM 680 O O . ILE A 1 86 ? 6.747 -10.414 -28.768 1.00 90.06 86 ILE A O 1
ATOM 684 N N . LYS A 1 87 ? 7.454 -9.386 -30.640 1.00 90.19 87 LYS A N 1
ATOM 685 C CA . LYS A 1 87 ? 6.183 -9.478 -31.365 1.00 90.19 87 LYS A CA 1
ATOM 686 C C . LYS A 1 87 ? 5.720 -10.927 -31.528 1.00 90.19 87 LYS A C 1
ATOM 688 O O . LYS A 1 87 ? 4.601 -11.245 -31.141 1.00 90.19 87 LYS A O 1
ATOM 693 N N . GLU A 1 88 ? 6.621 -11.805 -31.963 1.00 91.56 88 GLU A N 1
ATOM 694 C CA . GLU A 1 88 ? 6.373 -13.248 -32.066 1.00 91.56 88 GLU A CA 1
ATOM 695 C C . GLU A 1 88 ? 6.012 -13.875 -30.705 1.00 91.56 88 GLU A C 1
ATOM 697 O O . GLU A 1 88 ? 5.016 -14.584 -30.590 1.00 91.56 88 GLU A O 1
ATOM 702 N N . GLN A 1 89 ? 6.759 -13.558 -29.638 1.00 88.69 89 GLN A N 1
ATOM 703 C CA . GLN A 1 89 ? 6.487 -14.070 -28.285 1.00 88.69 89 GLN A CA 1
ATOM 704 C C . GLN A 1 89 ? 5.142 -13.617 -27.705 1.00 88.69 89 GLN A C 1
ATOM 706 O O . GLN A 1 89 ? 4.560 -14.327 -26.887 1.00 88.69 89 GLN A O 1
ATOM 711 N N . LEU A 1 90 ? 4.671 -12.432 -28.090 1.00 91.25 90 LEU A N 1
ATOM 712 C CA . LEU A 1 90 ? 3.412 -11.861 -27.614 1.00 91.25 90 LEU A CA 1
ATOM 713 C C . LEU A 1 90 ? 2.221 -12.195 -28.527 1.00 91.25 90 LEU A C 1
ATOM 715 O O . LEU A 1 90 ? 1.113 -11.751 -28.243 1.00 91.25 90 LEU A O 1
ATOM 719 N N . GLY A 1 91 ? 2.430 -12.951 -29.613 1.00 88.56 91 GLY A N 1
ATOM 720 C CA . GLY A 1 91 ? 1.384 -13.250 -30.598 1.00 88.56 91 GLY A CA 1
ATOM 721 C C . GLY A 1 91 ? 0.913 -12.020 -31.382 1.00 88.56 91 GLY A C 1
ATOM 722 O O . GLY A 1 91 ? -0.199 -12.003 -31.903 1.00 88.56 91 GLY A O 1
ATOM 723 N N . LEU A 1 92 ? 1.746 -10.980 -31.439 1.00 86.81 92 LEU A N 1
ATOM 724 C CA . LEU A 1 92 ? 1.491 -9.726 -32.139 1.00 86.81 92 LEU A CA 1
ATOM 725 C C . LEU A 1 92 ? 2.165 -9.796 -33.514 1.00 86.81 92 LEU A C 1
ATOM 727 O O . LEU A 1 92 ? 3.210 -9.177 -33.718 1.00 86.81 92 LEU A O 1
ATOM 731 N N . ASN A 1 93 ? 1.606 -10.600 -34.419 1.00 65.38 93 ASN A N 1
ATOM 732 C CA . ASN A 1 93 ? 2.055 -10.659 -35.814 1.00 65.38 93 ASN A CA 1
ATOM 733 C C . ASN A 1 93 ? 1.566 -9.432 -36.589 1.00 65.38 93 ASN A C 1
ATOM 735 O O . ASN A 1 93 ? 0.338 -9.197 -36.582 1.00 65.38 93 ASN A O 1
#

Secondary structure (DSSP, 8-state):
----PPPTT-HHHHHHHHHHHHH-EEEE-TTS-EEEE--STT------S--S-HHHHHHHHHH-HHHHHHHHHHHHS-PPPPHHHHHHHTT--